Protein AF-A0AAP2CQJ1-F1 (afdb_monomer_lite)

pLDDT: mean 77.4, std 14.41, range [43.38, 95.25]

Foldseek 3Di:
DVVLVVLLVVCVVPPLPPVVVNVVSLVVLVVVVVVLVVVLVPDDDVSVVSVVVSCVVCVVVVVVSVVVVVVNVVSVVVVVVVVVVVPPDDDDDDDDDDDDDDDDDDDDPPPPPPPPPPDDDDPDDDPVPDDVVVCVVVQDPVNVVVVVVVCCVVPNPPPDPPDDDDDPPPPDDPPPPPPDD

Radius of gyration: 31.2 Å; chains: 1; bounding box: 56×80×82 Å

Secondary structure (DSSP, 8-state):
-HHHHHHHHHHHHH-TT-HHHHHHHHHHHHHHHHHHHHHTTS--SSHHHHHHHHHHHHHHHHHHHHHHHHHHHHHHHHHHHHHHHHT-------PPP-----------------------------TTTS-HHHHGGG--HHHHHHHHHHHHHHH-TT-STT--------PPPPTT-----

Organism: NCBI:txid2841044

Sequence (181 aa):
MHRVLDRARAIVRQDNRNIPALRRCAADLAVLRKELQQARLGEGATFAEATQRIKAWFGPYEARVQSAQEYLAGMLANLEMEQTSDTKEMPRQPALPALTESGRDPSSADNTTSDQHSQAEITAVDRDTVDLEALRPYLTDYSLLIAAKRHLAEKGPGTLKGAEYGLKVLQEPPADQKVLR

Structure (mmCIF, N/CA/C/O backbone):
data_AF-A0AAP2CQJ1-F1
#
_entry.id   AF-A0AAP2CQJ1-F1
#
loop_
_atom_site.group_PDB
_atom_site.id
_atom_site.type_symbol
_atom_site.label_atom_id
_atom_site.label_alt_id
_atom_site.label_comp_id
_atom_site.label_asym_id
_atom_site.label_entity_id
_atom_site.label_seq_id
_atom_site.pdbx_PDB_ins_code
_atom_site.Cartn_x
_atom_site.Cartn_y
_atom_site.Cartn_z
_atom_site.occupancy
_atom_site.B_iso_or_equiv
_atom_site.auth_seq_id
_atom_site.auth_comp_id
_atom_site.auth_asym_id
_atom_site.auth_atom_id
_atom_site.pdbx_PDB_model_num
ATOM 1 N N . MET A 1 1 ? 18.990 12.499 2.910 1.00 61.22 1 MET A N 1
ATOM 2 C CA . MET A 1 1 ? 18.017 12.567 1.797 1.00 61.22 1 MET A CA 1
ATOM 3 C C . MET A 1 1 ? 18.581 13.232 0.533 1.00 61.22 1 MET A C 1
ATOM 5 O O . MET A 1 1 ? 18.742 12.534 -0.459 1.00 61.22 1 MET A O 1
ATOM 9 N N . HIS A 1 2 ? 18.966 14.519 0.557 1.00 73.38 2 HIS A N 1
ATOM 10 C CA . HIS A 1 2 ? 19.472 15.244 -0.631 1.00 73.38 2 HIS A CA 1
ATOM 11 C C . HIS A 1 2 ? 20.639 14.553 -1.362 1.00 73.38 2 HIS A C 1
ATOM 13 O O . HIS A 1 2 ? 20.593 14.399 -2.576 1.00 73.38 2 HIS A O 1
ATOM 19 N N . ARG A 1 3 ? 21.610 14.0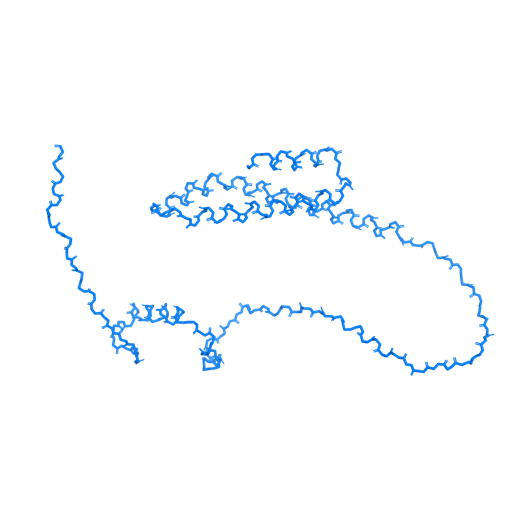01 -0.619 1.00 79.56 3 ARG A N 1
ATOM 20 C CA . ARG A 1 3 ? 22.781 13.312 -1.196 1.00 79.56 3 ARG A CA 1
ATOM 21 C C . ARG A 1 3 ? 22.435 12.133 -2.117 1.00 79.56 3 ARG A C 1
ATOM 23 O O . ARG A 1 3 ? 23.152 11.905 -3.082 1.00 79.56 3 ARG A O 1
ATOM 30 N N . VAL A 1 4 ? 21.355 11.394 -1.842 1.00 77.12 4 VAL A N 1
ATOM 31 C CA . VAL A 1 4 ? 20.944 10.238 -2.664 1.00 77.12 4 VAL A CA 1
ATOM 32 C C . VAL A 1 4 ? 20.334 10.712 -3.983 1.00 77.12 4 VAL A C 1
ATOM 34 O O . VAL A 1 4 ? 20.681 10.198 -5.042 1.00 77.12 4 VAL A O 1
ATOM 37 N N . LEU A 1 5 ? 19.495 11.752 -3.936 1.00 79.38 5 LEU A N 1
ATOM 38 C CA . LEU A 1 5 ? 18.889 12.353 -5.127 1.00 79.38 5 LEU A CA 1
ATOM 39 C C . LEU A 1 5 ? 19.927 13.054 -6.014 1.00 79.38 5 LEU A C 1
ATOM 41 O O . LEU A 1 5 ? 19.864 12.945 -7.237 1.00 79.38 5 LEU A O 1
ATOM 45 N N . ASP A 1 6 ? 20.895 13.743 -5.413 1.00 83.75 6 ASP A N 1
ATOM 46 C CA . ASP A 1 6 ? 21.966 14.413 -6.155 1.00 83.75 6 ASP A CA 1
ATOM 47 C C . ASP A 1 6 ? 22.914 13.399 -6.804 1.00 83.75 6 ASP A C 1
ATOM 49 O O . ASP A 1 6 ? 23.303 13.569 -7.961 1.00 83.75 6 ASP A O 1
ATOM 53 N N . ARG A 1 7 ? 23.199 12.285 -6.116 1.00 79.94 7 ARG A N 1
ATOM 54 C CA . ARG A 1 7 ? 23.952 11.159 -6.682 1.00 79.94 7 ARG A CA 1
ATOM 55 C C . ARG A 1 7 ? 23.207 10.500 -7.843 1.00 79.94 7 ARG A C 1
ATOM 57 O O . ARG A 1 7 ? 23.819 10.257 -8.878 1.00 79.94 7 ARG A O 1
ATOM 64 N N . ALA A 1 8 ? 21.901 10.265 -7.707 1.00 76.81 8 ALA A N 1
ATOM 65 C CA . ALA A 1 8 ? 21.072 9.724 -8.785 1.00 76.81 8 ALA A CA 1
ATOM 66 C C . ALA A 1 8 ? 21.113 10.622 -10.030 1.00 76.81 8 ALA A C 1
ATOM 68 O O . ALA A 1 8 ? 21.353 10.150 -11.140 1.00 76.81 8 ALA A O 1
ATOM 69 N N . ARG A 1 9 ? 20.970 11.940 -9.840 1.00 83.50 9 ARG A N 1
ATOM 70 C CA . ARG A 1 9 ? 21.067 12.926 -10.927 1.00 83.50 9 ARG A CA 1
ATOM 71 C C . ARG A 1 9 ? 22.447 12.970 -11.571 1.00 83.50 9 ARG A C 1
ATOM 73 O O . ARG A 1 9 ? 22.528 13.152 -12.781 1.00 83.50 9 ARG A O 1
ATOM 80 N N . ALA A 1 10 ? 23.512 12.837 -10.785 1.00 84.06 10 ALA A N 1
ATOM 81 C CA . ALA A 1 10 ? 24.874 12.813 -11.306 1.00 84.06 10 ALA A CA 1
ATOM 82 C C . ALA A 1 10 ? 25.119 11.576 -12.184 1.00 84.06 10 ALA A C 1
ATOM 84 O O . ALA A 1 10 ? 25.626 11.721 -13.292 1.00 84.06 10 ALA A O 1
ATOM 85 N N . ILE A 1 11 ? 24.674 10.393 -11.742 1.00 79.88 11 ILE A N 1
ATOM 86 C CA . ILE A 1 11 ? 24.806 9.135 -12.499 1.00 79.88 11 ILE A CA 1
ATOM 87 C C . ILE A 1 11 ? 24.057 9.220 -13.837 1.00 79.88 11 ILE A C 1
ATOM 89 O O . ILE A 1 11 ? 24.632 8.916 -14.877 1.00 79.88 11 ILE A O 1
ATOM 93 N N . VAL A 1 12 ? 22.817 9.725 -13.826 1.00 81.38 12 VAL A N 1
ATOM 94 C CA . VAL A 1 12 ? 22.009 9.921 -15.048 1.00 81.38 12 VAL A CA 1
ATOM 95 C C . VAL A 1 12 ? 22.615 10.970 -15.995 1.00 81.38 12 VAL A C 1
ATOM 97 O O . VAL A 1 12 ? 22.383 10.943 -17.198 1.00 81.38 12 VAL A O 1
ATOM 100 N N . ARG A 1 13 ? 23.403 11.924 -15.486 1.00 84.38 13 ARG A N 1
ATOM 101 C CA . ARG A 1 13 ? 24.058 12.936 -16.333 1.00 84.38 13 ARG A CA 1
ATOM 102 C C . ARG A 1 13 ? 25.379 12.470 -16.927 1.00 84.38 13 ARG A C 1
ATOM 104 O O . ARG A 1 13 ? 25.705 12.899 -18.027 1.00 84.38 13 ARG A O 1
ATOM 111 N N . GLN A 1 14 ? 26.154 11.678 -16.192 1.00 80.06 14 GLN A N 1
ATOM 112 C CA . GLN A 1 14 ? 27.505 11.307 -16.608 1.00 80.06 14 GLN A CA 1
ATOM 113 C C . GLN A 1 14 ? 27.550 10.053 -17.474 1.00 80.06 14 GLN A C 1
ATOM 115 O O . GLN A 1 14 ? 28.414 9.998 -18.343 1.00 80.06 14 GLN A O 1
ATOM 120 N N . ASP A 1 15 ? 26.672 9.063 -17.261 1.00 69.56 15 ASP A N 1
ATOM 121 C CA . ASP A 1 15 ? 26.862 7.771 -17.928 1.00 69.56 15 ASP A CA 1
ATOM 122 C C . ASP A 1 15 ? 25.578 6.921 -18.033 1.00 69.56 15 ASP A C 1
ATOM 124 O O . ASP A 1 15 ? 25.360 5.957 -17.295 1.00 69.56 15 ASP A O 1
ATOM 128 N N . ASN A 1 16 ? 24.709 7.258 -18.994 1.00 69.81 16 ASN A N 1
ATOM 129 C CA . ASN A 1 16 ? 23.437 6.550 -19.230 1.00 69.81 16 ASN A CA 1
ATOM 130 C C . ASN A 1 16 ? 23.594 5.094 -19.707 1.00 69.81 16 ASN A C 1
ATOM 132 O O . ASN A 1 16 ? 22.603 4.379 -19.819 1.00 69.81 16 ASN A O 1
ATOM 136 N N . ARG A 1 17 ? 24.821 4.633 -19.978 1.00 79.38 17 ARG A N 1
ATOM 137 C CA . ARG A 1 17 ? 25.098 3.263 -20.440 1.00 79.38 17 ARG A CA 1
ATOM 138 C C . ARG A 1 17 ? 25.504 2.308 -19.313 1.00 79.38 17 ARG A C 1
ATOM 140 O O . ARG A 1 17 ? 25.596 1.102 -19.535 1.00 79.38 17 ARG A O 1
ATOM 147 N N . ASN A 1 18 ? 25.719 2.801 -18.092 1.00 84.75 18 ASN A N 1
ATOM 148 C CA . ASN A 1 18 ? 26.152 1.972 -16.967 1.00 84.75 18 ASN A CA 1
ATOM 149 C C . ASN A 1 18 ? 24.958 1.313 -16.242 1.00 84.75 18 ASN A C 1
ATOM 151 O O . ASN A 1 18 ? 24.516 1.754 -15.176 1.00 84.75 18 ASN A O 1
ATOM 155 N N . ILE A 1 19 ? 24.435 0.230 -16.829 1.00 81.44 19 ILE A N 1
ATOM 156 C CA . ILE A 1 19 ? 23.259 -0.518 -16.337 1.00 81.44 19 ILE A CA 1
ATOM 157 C C . ILE A 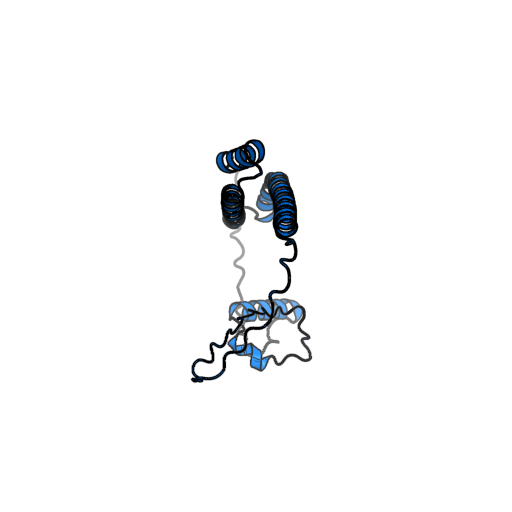1 19 ? 23.387 -0.945 -14.853 1.00 81.44 19 ILE A C 1
ATOM 159 O O . ILE A 1 19 ? 22.432 -0.743 -14.093 1.00 81.44 19 ILE A O 1
ATOM 163 N N . PRO A 1 20 ? 24.531 -1.477 -14.366 1.00 87.69 20 PRO A N 1
ATOM 164 C CA . PRO A 1 20 ? 24.683 -1.840 -12.954 1.00 87.69 20 PRO A CA 1
ATOM 165 C C . PRO A 1 20 ? 24.551 -0.656 -11.987 1.00 87.69 20 PRO A C 1
ATOM 167 O O . PRO A 1 20 ? 23.973 -0.803 -10.905 1.00 87.69 20 PRO A O 1
ATOM 170 N N . ALA A 1 21 ? 25.065 0.521 -12.359 1.00 80.62 21 ALA A N 1
ATOM 171 C CA . ALA A 1 21 ? 24.962 1.725 -11.537 1.00 80.62 21 ALA A CA 1
ATOM 172 C C . ALA A 1 21 ? 23.510 2.222 -11.440 1.00 80.62 21 ALA A C 1
ATOM 174 O O . ALA A 1 21 ? 23.056 2.580 -10.349 1.00 80.62 21 ALA A O 1
ATOM 175 N N . LEU A 1 22 ? 22.765 2.169 -12.549 1.00 79.50 22 LEU A N 1
ATOM 176 C CA . LEU A 1 22 ? 21.343 2.522 -12.587 1.00 79.50 22 LEU A CA 1
ATOM 177 C C . LEU A 1 22 ? 20.494 1.582 -11.718 1.00 79.50 22 LEU A C 1
ATOM 179 O O . LEU A 1 22 ? 19.670 2.060 -10.937 1.00 79.50 22 LEU A O 1
ATOM 183 N N . ARG A 1 23 ? 20.742 0.264 -11.766 1.00 84.25 23 ARG A N 1
ATOM 184 C CA . ARG A 1 23 ? 20.030 -0.721 -10.924 1.00 84.25 23 ARG A CA 1
ATOM 185 C C . ARG A 1 23 ? 20.253 -0.490 -9.428 1.00 84.25 23 ARG A C 1
ATOM 187 O O . ARG A 1 23 ? 19.296 -0.519 -8.658 1.00 84.25 23 ARG A O 1
ATOM 194 N N . ARG A 1 24 ? 21.494 -0.210 -9.011 1.00 84.88 24 ARG A N 1
ATOM 195 C CA . ARG A 1 24 ? 21.803 0.127 -7.606 1.00 84.88 24 ARG A CA 1
ATOM 196 C C . ARG A 1 24 ? 21.088 1.402 -7.167 1.00 84.88 24 ARG A C 1
ATOM 198 O O . ARG A 1 24 ? 20.495 1.437 -6.098 1.00 84.88 24 ARG A O 1
ATOM 205 N N . CYS A 1 25 ? 21.080 2.420 -8.023 1.00 84.81 25 CYS A N 1
ATOM 206 C CA . CYS A 1 25 ? 20.416 3.680 -7.718 1.00 84.81 25 CYS A CA 1
ATOM 207 C C . CYS A 1 25 ? 18.888 3.528 -7.596 1.00 84.81 25 CYS A C 1
ATOM 209 O O . CYS A 1 25 ? 18.282 4.106 -6.694 1.00 84.81 25 CYS A O 1
ATOM 211 N N . ALA A 1 26 ? 18.269 2.704 -8.446 1.00 84.44 26 ALA A N 1
ATOM 212 C CA . ALA A 1 26 ? 16.849 2.374 -8.344 1.00 84.44 26 ALA A CA 1
ATOM 213 C C . ALA A 1 26 ? 16.512 1.650 -7.026 1.00 84.44 26 ALA A C 1
ATOM 215 O O . ALA A 1 26 ? 15.513 1.978 -6.383 1.00 84.44 26 ALA A O 1
ATOM 216 N N . ALA A 1 27 ? 17.363 0.716 -6.588 1.00 86.88 27 ALA A N 1
ATOM 217 C CA . ALA A 1 27 ? 17.201 0.034 -5.305 1.00 86.88 27 ALA A CA 1
ATOM 218 C C . ALA A 1 27 ? 17.309 1.008 -4.115 1.00 86.88 27 ALA A C 1
ATOM 220 O O . ALA A 1 27 ? 16.449 0.991 -3.232 1.00 86.88 27 ALA A O 1
ATOM 221 N N . ASP A 1 28 ? 18.298 1.908 -4.129 1.00 85.75 28 ASP A N 1
ATOM 222 C CA . ASP A 1 28 ? 18.479 2.930 -3.087 1.00 85.75 28 ASP A CA 1
ATOM 223 C C . ASP A 1 28 ? 17.247 3.851 -2.969 1.00 85.75 28 ASP A C 1
ATOM 225 O O . ASP A 1 28 ? 16.798 4.172 -1.865 1.00 85.75 28 ASP A O 1
ATOM 229 N N . LEU A 1 29 ? 16.651 4.250 -4.100 1.00 84.88 29 LEU A N 1
ATOM 230 C CA . LEU A 1 29 ? 15.425 5.059 -4.118 1.00 84.88 29 LEU A CA 1
ATOM 231 C C . LEU A 1 29 ? 14.213 4.303 -3.555 1.00 84.88 29 LEU A C 1
ATOM 233 O O . LEU A 1 29 ? 13.385 4.902 -2.862 1.00 84.88 29 LEU A O 1
ATOM 237 N N . ALA A 1 30 ? 14.110 2.997 -3.813 1.00 82.94 30 ALA A N 1
ATOM 238 C CA . ALA A 1 30 ? 13.028 2.167 -3.288 1.00 82.94 30 ALA A CA 1
ATOM 239 C C . ALA A 1 30 ? 13.092 2.024 -1.757 1.00 82.94 30 ALA A C 1
ATOM 241 O O . ALA A 1 30 ? 12.054 2.082 -1.092 1.00 82.94 30 ALA A O 1
ATOM 242 N N . VAL A 1 31 ? 14.296 1.887 -1.188 1.00 87.75 31 VAL A N 1
ATOM 243 C CA . VAL A 1 31 ? 14.504 1.865 0.272 1.00 87.75 31 VAL A CA 1
ATOM 244 C C . VAL A 1 31 ? 14.101 3.203 0.887 1.00 87.75 31 VAL A C 1
ATOM 246 O O . VAL A 1 31 ? 13.277 3.236 1.801 1.00 87.75 31 VAL A O 1
ATOM 249 N N . LEU A 1 32 ? 14.586 4.310 0.319 1.00 85.25 32 LEU A N 1
ATOM 250 C CA . LEU A 1 32 ? 14.279 5.657 0.800 1.00 85.25 32 LEU A CA 1
ATOM 251 C C . LEU A 1 32 ? 12.764 5.936 0.795 1.00 85.25 32 LEU A C 1
ATOM 253 O O . LEU A 1 32 ? 12.236 6.550 1.718 1.00 85.25 32 LEU A O 1
ATOM 257 N N . ARG A 1 33 ? 12.035 5.442 -0.216 1.00 85.00 33 ARG A N 1
ATOM 258 C CA . ARG A 1 33 ? 10.568 5.542 -0.281 1.00 85.00 33 ARG A CA 1
ATOM 259 C C . ARG A 1 33 ? 9.884 4.837 0.895 1.00 85.00 33 ARG A C 1
ATOM 261 O O . ARG A 1 33 ? 8.944 5.393 1.461 1.00 85.00 33 ARG A O 1
ATOM 268 N N . LYS A 1 34 ? 10.343 3.638 1.271 1.00 83.00 34 LYS A N 1
ATOM 269 C CA . LYS A 1 34 ? 9.789 2.888 2.412 1.00 83.00 34 LYS A CA 1
ATOM 270 C C . LYS A 1 34 ? 10.038 3.608 3.736 1.00 83.00 34 LYS A C 1
ATOM 272 O O . LYS A 1 34 ? 9.120 3.707 4.545 1.00 83.00 34 LYS A O 1
ATOM 277 N N . GLU A 1 35 ? 11.232 4.165 3.929 1.00 81.56 35 GLU A N 1
ATOM 278 C CA . GLU A 1 35 ? 11.567 4.938 5.134 1.00 81.56 35 GLU A CA 1
ATOM 279 C C . GLU A 1 35 ? 10.653 6.163 5.299 1.00 81.56 35 GLU A C 1
ATOM 281 O O . GLU A 1 35 ? 10.136 6.414 6.387 1.00 81.56 35 GLU A O 1
ATOM 286 N N . LEU A 1 36 ? 10.365 6.885 4.210 1.00 77.62 36 LEU A N 1
ATOM 287 C CA . LEU A 1 36 ? 9.424 8.013 4.234 1.00 77.62 36 LEU A CA 1
ATOM 288 C C . LEU A 1 36 ? 7.995 7.592 4.591 1.00 77.62 36 LEU A C 1
ATOM 290 O O . LEU A 1 36 ? 7.295 8.307 5.309 1.00 77.62 36 LEU A O 1
ATOM 294 N N . GLN A 1 37 ? 7.551 6.438 4.090 1.00 75.06 37 GLN A N 1
ATOM 295 C CA . GLN A 1 37 ? 6.230 5.896 4.410 1.00 75.06 37 GLN A CA 1
ATOM 296 C C . GLN A 1 37 ? 6.127 5.485 5.882 1.00 75.06 37 GLN A C 1
ATOM 298 O O . GLN A 1 37 ? 5.092 5.715 6.503 1.00 75.06 37 GLN A O 1
ATOM 303 N N . GLN A 1 38 ? 7.195 4.925 6.452 1.00 72.56 38 GLN A N 1
ATOM 304 C CA . GLN A 1 38 ? 7.244 4.549 7.866 1.00 72.56 38 GLN A CA 1
ATOM 305 C C . GLN A 1 38 ? 7.291 5.772 8.788 1.00 72.56 38 GLN A C 1
ATOM 307 O O . GLN A 1 38 ? 6.535 5.825 9.757 1.00 72.56 38 GLN A O 1
ATOM 312 N N . ALA A 1 39 ? 8.090 6.791 8.453 1.00 70.06 39 ALA A N 1
ATOM 313 C CA . ALA A 1 39 ? 8.143 8.047 9.208 1.00 70.06 39 ALA A CA 1
ATOM 314 C C . ALA A 1 39 ? 6.764 8.732 9.301 1.00 70.06 39 ALA A C 1
ATOM 316 O O . ALA A 1 39 ? 6.437 9.359 10.305 1.00 70.06 39 ALA A O 1
ATOM 317 N N . ARG A 1 40 ? 5.913 8.553 8.283 1.00 62.50 40 ARG A N 1
ATOM 318 C CA . ARG A 1 40 ? 4.545 9.089 8.234 1.00 62.50 40 ARG A CA 1
ATOM 319 C C . ARG A 1 40 ? 3.567 8.422 9.217 1.00 62.50 40 ARG A C 1
ATOM 321 O O . ARG A 1 40 ? 2.532 9.014 9.509 1.00 62.50 40 ARG A O 1
ATOM 328 N N . LEU A 1 41 ? 3.857 7.216 9.708 1.00 62.75 41 LEU A N 1
ATOM 329 C CA . LEU A 1 41 ? 2.969 6.465 10.609 1.00 62.75 41 LEU A CA 1
ATOM 330 C C . LEU A 1 41 ? 3.252 6.711 12.106 1.00 62.75 41 LEU A C 1
ATOM 332 O O . LEU A 1 41 ? 2.444 6.300 12.934 1.00 62.75 41 LEU A O 1
ATOM 336 N N . GLY A 1 42 ? 4.368 7.362 12.460 1.00 57.72 42 GLY A N 1
ATOM 337 C CA . GLY A 1 42 ? 4.867 7.428 13.842 1.00 57.72 42 GLY A CA 1
ATOM 338 C C . GLY A 1 42 ? 4.367 8.578 14.734 1.00 57.72 42 GLY A C 1
ATOM 339 O O . GLY A 1 42 ? 4.402 8.425 15.951 1.00 57.72 42 GLY A O 1
ATOM 340 N N . GLU A 1 43 ? 3.898 9.714 14.199 1.00 53.16 43 GLU A N 1
ATOM 341 C CA . GLU A 1 43 ? 3.610 10.915 15.015 1.00 53.16 43 GLU A CA 1
ATOM 342 C C . GLU A 1 43 ? 2.108 11.242 15.121 1.00 53.16 43 GLU A C 1
ATOM 344 O O . GLU A 1 43 ? 1.436 11.569 14.143 1.00 53.16 43 GLU A O 1
ATOM 349 N N . GLY A 1 44 ? 1.574 11.149 16.344 1.00 57.72 44 GLY A N 1
ATOM 350 C CA . GLY A 1 44 ? 0.150 11.258 16.680 1.00 57.72 44 GLY A CA 1
ATOM 351 C C . GLY A 1 44 ? -0.303 12.612 17.241 1.00 57.72 44 GLY A C 1
ATOM 352 O O . GLY A 1 44 ? -0.920 12.643 18.302 1.00 57.72 44 GLY A O 1
ATOM 353 N N . ALA A 1 45 ? -0.069 13.721 16.538 1.00 55.06 45 ALA A N 1
ATOM 354 C CA . ALA A 1 45 ? -0.874 14.941 16.706 1.00 55.06 45 ALA A CA 1
ATOM 355 C C . ALA A 1 45 ? -1.867 15.023 15.540 1.00 55.06 45 ALA A C 1
ATOM 357 O O . ALA A 1 45 ? -1.437 14.819 14.406 1.00 55.06 45 ALA A O 1
ATOM 358 N N . THR A 1 46 ? -3.168 15.220 15.838 1.00 63.78 46 THR A N 1
ATOM 359 C CA . THR A 1 46 ? -4.326 15.211 14.905 1.00 63.78 46 THR A CA 1
ATOM 360 C C . THR A 1 46 ? -3.964 14.617 13.545 1.00 63.78 46 THR A C 1
ATOM 362 O O . THR A 1 46 ? -3.807 15.342 12.572 1.00 63.78 46 THR A O 1
ATOM 365 N N . PHE A 1 47 ? -3.752 13.292 13.502 1.00 61.34 47 PHE A N 1
ATOM 366 C CA . PHE A 1 47 ? -3.103 12.549 12.407 1.00 61.34 47 PHE A CA 1
ATOM 367 C C . PHE A 1 47 ? -3.456 13.056 11.001 1.00 61.34 47 PHE A C 1
ATOM 369 O O . PHE A 1 47 ? -2.595 13.108 10.130 1.00 61.34 47 PHE A O 1
ATOM 376 N N . ALA A 1 48 ? -4.704 13.482 10.793 1.00 68.81 48 ALA A N 1
ATOM 377 C CA . ALA A 1 48 ? -5.191 14.124 9.580 1.00 68.81 48 ALA A CA 1
ATOM 378 C C . ALA A 1 48 ? -4.457 15.428 9.185 1.00 68.81 48 ALA A C 1
ATOM 380 O O . ALA A 1 48 ? -4.023 15.545 8.045 1.00 68.81 48 ALA A O 1
ATOM 381 N N . GLU A 1 49 ? -4.277 16.400 10.083 1.00 70.19 49 GLU A N 1
ATOM 382 C CA . GLU A 1 49 ? -3.630 17.687 9.771 1.00 70.19 49 GLU A CA 1
ATOM 383 C C . GLU A 1 49 ? -2.125 17.524 9.547 1.00 70.19 49 GLU A C 1
ATOM 385 O O . GLU A 1 49 ? -1.559 18.088 8.602 1.00 70.19 49 GLU A O 1
ATOM 390 N N . ALA A 1 50 ? -1.482 16.692 10.371 1.00 69.31 50 ALA A N 1
ATOM 391 C CA . ALA A 1 50 ? -0.084 16.326 10.192 1.00 69.31 50 ALA A CA 1
ATOM 392 C C . ALA A 1 50 ? 0.116 15.577 8.863 1.00 69.31 50 ALA A C 1
ATOM 394 O O . ALA A 1 50 ? 0.975 15.965 8.070 1.00 69.31 50 ALA A O 1
ATOM 395 N N . THR A 1 51 ? -0.724 14.583 8.537 1.00 71.00 51 THR A N 1
ATOM 396 C CA . THR A 1 51 ? -0.645 13.902 7.232 1.00 71.00 51 THR A CA 1
ATOM 397 C C . THR A 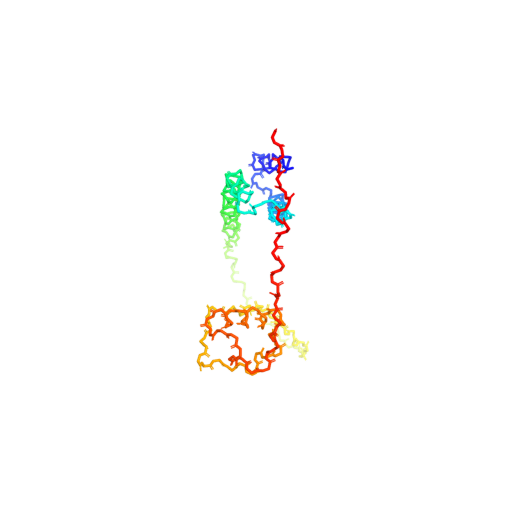1 51 ? -0.968 14.820 6.064 1.00 71.00 51 THR A C 1
ATOM 399 O O . THR A 1 51 ? -0.385 14.626 5.001 1.00 71.00 51 THR A O 1
ATOM 402 N N . GLN A 1 52 ? -1.830 15.826 6.220 1.00 80.44 52 GLN A N 1
ATOM 403 C CA . GLN A 1 52 ? -2.133 16.775 5.150 1.00 80.44 52 GLN A CA 1
ATOM 404 C C . GLN A 1 52 ? -0.948 17.712 4.877 1.00 80.44 52 GLN A C 1
ATOM 406 O O . GLN A 1 52 ? -0.582 17.898 3.714 1.00 80.44 52 GLN A O 1
ATOM 411 N N . ARG A 1 53 ? -0.278 18.219 5.922 1.00 75.00 53 ARG A N 1
ATOM 412 C CA . ARG A 1 53 ? 0.963 19.007 5.784 1.00 75.00 53 ARG A CA 1
ATOM 413 C C . ARG A 1 53 ? 2.119 18.174 5.231 1.00 75.00 53 ARG A C 1
ATOM 415 O O . ARG A 1 53 ? 2.795 18.618 4.306 1.00 75.00 53 ARG A O 1
ATOM 422 N N . ILE A 1 54 ? 2.303 16.952 5.733 1.00 78.62 54 ILE A N 1
ATOM 423 C CA . ILE A 1 54 ? 3.310 16.004 5.235 1.00 78.62 54 ILE A CA 1
ATOM 424 C C . ILE A 1 54 ? 3.021 15.670 3.768 1.00 78.62 54 ILE A C 1
ATOM 426 O O . ILE A 1 54 ? 3.909 15.782 2.934 1.00 78.62 54 ILE A O 1
ATOM 430 N N . LYS A 1 55 ? 1.780 15.340 3.403 1.00 85.06 55 LYS A N 1
ATOM 431 C CA . LYS A 1 55 ? 1.404 15.039 2.014 1.00 85.06 55 LYS A CA 1
ATOM 432 C C . LYS A 1 55 ? 1.617 16.239 1.089 1.00 85.06 55 LYS A C 1
ATOM 434 O O . LYS A 1 55 ? 2.116 16.049 -0.015 1.00 85.06 55 LYS A O 1
ATOM 439 N N . ALA A 1 56 ? 1.286 17.453 1.529 1.00 87.25 56 ALA A N 1
ATOM 440 C CA . ALA A 1 56 ? 1.539 18.669 0.757 1.00 87.25 56 ALA A CA 1
ATOM 441 C C . ALA A 1 56 ? 3.041 18.912 0.541 1.00 87.25 56 ALA A C 1
ATOM 443 O O . ALA A 1 56 ? 3.452 19.296 -0.552 1.00 87.25 56 ALA A O 1
ATOM 444 N N . TRP A 1 57 ? 3.865 18.639 1.555 1.00 88.75 57 TRP A N 1
ATOM 445 C CA . TRP A 1 57 ? 5.315 18.788 1.459 1.00 88.75 57 TRP A CA 1
ATOM 446 C C . TRP A 1 57 ? 5.966 17.689 0.606 1.00 88.75 57 TRP A C 1
ATOM 448 O O . TRP A 1 57 ? 6.802 17.992 -0.240 1.00 88.75 57 TRP A O 1
ATOM 458 N N . PHE A 1 58 ? 5.567 16.425 0.785 1.00 84.81 58 PHE A N 1
ATOM 459 C CA . PHE A 1 58 ? 6.153 15.260 0.112 1.00 84.81 58 PHE A CA 1
ATOM 460 C C . PHE A 1 58 ? 5.613 15.008 -1.295 1.00 84.81 58 PHE A C 1
ATOM 462 O O . PHE A 1 58 ? 6.345 14.461 -2.116 1.00 84.81 58 PHE A O 1
ATOM 469 N N . GLY A 1 59 ? 4.376 15.407 -1.597 1.00 90.50 59 GLY A N 1
ATOM 470 C CA . GLY A 1 59 ? 3.722 15.137 -2.881 1.00 90.50 59 GLY A CA 1
ATOM 471 C C . GLY A 1 59 ? 4.568 15.523 -4.103 1.00 90.50 59 GLY A C 1
ATOM 472 O O . GLY A 1 59 ? 4.771 14.680 -4.977 1.00 90.50 59 GLY A O 1
ATOM 473 N N . PRO A 1 60 ? 5.152 16.737 -4.155 1.00 91.25 60 PRO A N 1
ATOM 474 C CA . PRO A 1 60 ? 6.044 17.123 -5.247 1.00 91.25 60 PRO A CA 1
ATOM 475 C C . PRO A 1 60 ? 7.297 16.244 -5.354 1.00 91.25 60 PRO A C 1
ATOM 477 O O . PRO A 1 60 ? 7.779 15.991 -6.455 1.00 91.25 60 PRO A O 1
ATOM 480 N N . TYR A 1 61 ? 7.848 15.773 -4.233 1.00 86.88 61 TYR A N 1
ATOM 481 C CA . TYR A 1 61 ? 9.022 14.899 -4.242 1.00 86.88 61 TYR A CA 1
ATOM 482 C C . TYR A 1 61 ? 8.669 13.488 -4.704 1.00 86.88 61 TYR A C 1
ATOM 484 O O . TYR A 1 61 ? 9.401 12.926 -5.514 1.00 86.88 61 TYR A O 1
ATOM 492 N N . GLU A 1 62 ? 7.546 12.940 -4.237 1.00 86.50 62 GLU A N 1
ATOM 493 C CA . GLU A 1 62 ? 7.061 11.620 -4.642 1.00 86.50 62 GLU A CA 1
ATOM 494 C C . GLU A 1 62 ? 6.763 11.588 -6.145 1.00 86.50 62 GLU A C 1
ATOM 496 O O . GLU A 1 62 ? 7.264 10.706 -6.840 1.00 86.50 62 GLU A O 1
ATOM 501 N N . ALA A 1 63 ? 6.089 12.618 -6.669 1.00 89.62 63 ALA A N 1
ATOM 502 C CA . ALA A 1 63 ? 5.855 12.767 -8.104 1.00 89.62 63 ALA A CA 1
ATOM 503 C C . ALA A 1 63 ? 7.170 12.821 -8.901 1.00 89.62 63 ALA A C 1
ATOM 505 O O . ALA A 1 63 ? 7.320 12.130 -9.903 1.00 89.62 63 ALA A O 1
ATOM 506 N N . ARG A 1 64 ? 8.169 13.585 -8.435 1.00 90.56 64 ARG A N 1
ATOM 507 C CA . ARG A 1 64 ? 9.480 13.663 -9.108 1.00 90.56 64 ARG A CA 1
ATOM 508 C C . ARG A 1 64 ? 10.232 12.336 -9.094 1.00 90.56 64 ARG A C 1
ATOM 510 O O . ARG A 1 64 ? 10.899 12.022 -10.076 1.00 90.56 64 ARG A O 1
ATOM 517 N N . VAL A 1 65 ? 10.162 11.587 -7.994 1.00 86.50 65 VAL A N 1
ATOM 518 C CA . VAL A 1 65 ? 10.782 10.257 -7.894 1.00 86.50 65 VAL A CA 1
ATOM 519 C C . VAL A 1 65 ? 10.071 9.275 -8.818 1.00 86.50 65 VAL A C 1
ATOM 521 O O . VAL A 1 65 ? 10.745 8.546 -9.538 1.00 86.50 65 VAL A O 1
ATOM 524 N N . GLN A 1 66 ? 8.738 9.300 -8.857 1.00 89.00 66 GLN A N 1
ATOM 525 C CA . GLN A 1 66 ? 7.950 8.453 -9.746 1.00 89.00 66 GLN A CA 1
ATOM 526 C C . GLN A 1 66 ? 8.252 8.741 -11.222 1.00 89.00 66 GLN A C 1
ATOM 528 O O . GLN A 1 66 ? 8.596 7.820 -11.956 1.00 89.00 66 GLN A O 1
ATOM 533 N N . SER A 1 67 ? 8.237 10.008 -11.646 1.00 91.38 67 SER A N 1
ATOM 534 C CA . SER A 1 67 ? 8.593 10.366 -13.025 1.00 91.38 67 SER A CA 1
ATOM 535 C C . SER A 1 67 ? 10.033 9.974 -13.374 1.00 91.38 67 SER A C 1
ATOM 537 O O . SER A 1 67 ? 10.301 9.539 -14.490 1.00 91.38 67 SER A O 1
ATOM 539 N N . ALA A 1 68 ? 10.974 10.092 -12.428 1.00 87.19 68 ALA A N 1
ATOM 540 C CA . ALA A 1 68 ? 12.345 9.628 -12.637 1.00 87.19 68 ALA A CA 1
ATOM 541 C C . ALA A 1 68 ? 12.419 8.098 -12.775 1.00 87.19 68 ALA A C 1
ATOM 543 O O . ALA A 1 68 ? 13.179 7.596 -13.600 1.00 87.19 68 ALA A O 1
ATOM 544 N N . GLN A 1 69 ? 11.624 7.359 -12.000 1.00 87.69 69 GLN A N 1
ATOM 545 C CA . GLN A 1 69 ? 11.546 5.903 -12.076 1.00 87.69 69 GLN A CA 1
ATOM 546 C C . GLN A 1 69 ? 10.968 5.438 -13.419 1.00 87.69 69 GLN A C 1
ATOM 548 O O . GLN A 1 69 ? 11.555 4.566 -14.053 1.00 87.69 69 GLN A O 1
ATOM 553 N N . GLU A 1 70 ? 9.864 6.034 -13.871 1.00 91.38 70 GLU A N 1
ATOM 554 C CA . GLU A 1 70 ? 9.237 5.736 -15.168 1.00 91.38 70 GLU A CA 1
ATOM 555 C C . GLU A 1 70 ? 10.190 6.044 -16.332 1.00 91.38 70 GLU A C 1
ATOM 557 O O . GLU A 1 70 ? 10.354 5.229 -17.239 1.00 91.38 70 GLU A O 1
ATOM 562 N N . TYR A 1 71 ? 10.897 7.176 -16.261 1.00 91.94 71 TYR A N 1
ATOM 563 C CA . TYR A 1 71 ? 11.912 7.545 -17.246 1.00 91.94 71 TYR A CA 1
ATOM 564 C C . TYR A 1 71 ? 13.062 6.525 -17.316 1.00 91.94 71 TYR A C 1
ATOM 566 O O . TYR A 1 71 ? 13.442 6.086 -18.402 1.00 91.94 71 TYR A O 1
ATOM 574 N N . LEU A 1 72 ? 13.605 6.114 -16.164 1.00 88.50 72 LEU A N 1
ATOM 575 C CA . LEU A 1 72 ? 14.670 5.107 -16.106 1.00 88.50 72 LEU A CA 1
ATOM 576 C C . LEU A 1 72 ? 14.197 3.736 -16.600 1.00 88.50 72 LEU A C 1
ATOM 578 O O . LEU A 1 72 ? 14.944 3.059 -17.303 1.00 88.50 72 LEU A O 1
ATOM 582 N N . ALA A 1 73 ? 12.972 3.338 -16.256 1.00 88.31 73 ALA A N 1
ATOM 583 C CA . ALA A 1 73 ? 12.385 2.084 -16.716 1.00 88.31 73 ALA A CA 1
ATOM 584 C C . ALA A 1 73 ? 12.230 2.061 -18.244 1.00 88.31 73 ALA A C 1
ATOM 586 O O . ALA A 1 73 ? 12.628 1.087 -18.878 1.00 88.31 73 ALA A O 1
ATOM 587 N N . GLY A 1 74 ? 11.741 3.152 -18.843 1.00 91.19 74 GLY A N 1
ATOM 588 C CA . GLY A 1 74 ? 11.653 3.278 -20.301 1.00 91.19 74 GLY A CA 1
ATOM 589 C C . GLY A 1 74 ? 13.022 3.230 -20.985 1.00 91.19 74 GLY A C 1
ATOM 590 O O . GLY A 1 74 ? 13.189 2.560 -22.000 1.00 91.19 74 GLY A O 1
ATOM 591 N N . MET A 1 75 ? 14.033 3.878 -20.402 1.00 91.56 75 MET A N 1
ATOM 592 C CA . MET A 1 75 ? 15.399 3.835 -20.932 1.00 91.56 75 MET A CA 1
ATOM 593 C C . MET A 1 75 ? 16.016 2.430 -20.858 1.00 91.56 75 MET A C 1
ATOM 595 O O . MET A 1 75 ? 16.674 2.014 -21.808 1.00 91.56 75 MET A O 1
ATOM 599 N N . LEU A 1 76 ? 15.782 1.684 -19.772 1.00 89.06 76 LEU A N 1
ATOM 600 C CA . LEU A 1 76 ? 16.223 0.290 -19.661 1.00 89.06 76 LEU A CA 1
ATOM 601 C C . LEU A 1 76 ? 15.542 -0.606 -20.700 1.00 89.06 76 LEU A C 1
ATOM 603 O O . LEU A 1 76 ? 16.235 -1.371 -21.362 1.00 89.06 76 LEU A O 1
ATOM 607 N N . ALA A 1 77 ? 14.228 -0.461 -20.892 1.00 91.44 77 ALA A N 1
ATOM 608 C CA . ALA A 1 77 ? 13.494 -1.225 -21.899 1.00 91.44 77 ALA A CA 1
ATOM 609 C C . ALA A 1 77 ? 14.047 -0.984 -23.316 1.00 91.44 77 ALA A C 1
ATOM 611 O O . ALA A 1 77 ? 14.269 -1.934 -24.062 1.00 91.44 77 ALA A O 1
ATOM 612 N N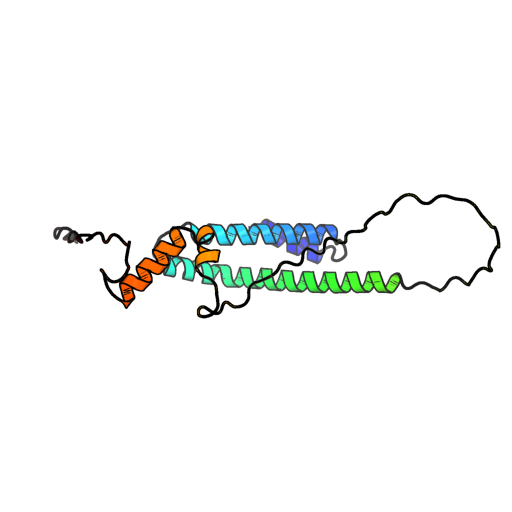 . ASN A 1 78 ? 14.352 0.271 -23.665 1.00 91.31 78 ASN A N 1
ATOM 613 C CA . ASN A 1 78 ? 14.943 0.603 -24.965 1.00 91.31 78 ASN A CA 1
ATOM 614 C C . ASN A 1 78 ? 16.340 -0.016 -25.150 1.00 91.31 78 ASN A C 1
ATOM 616 O O . ASN A 1 78 ? 16.630 -0.556 -26.215 1.00 91.31 78 ASN A O 1
ATOM 620 N N . LEU A 1 79 ? 17.193 0.021 -24.119 1.00 88.69 79 LEU A N 1
ATOM 621 C CA . LEU A 1 79 ? 18.531 -0.584 -24.175 1.00 88.69 79 LEU A CA 1
ATOM 622 C C . LEU A 1 79 ? 18.476 -2.115 -24.287 1.00 88.69 79 LEU A C 1
ATOM 624 O O . LEU A 1 79 ? 19.288 -2.708 -24.994 1.00 88.69 79 LEU A O 1
ATOM 628 N N . GLU A 1 80 ? 17.526 -2.762 -23.609 1.00 87.50 80 GLU A N 1
ATOM 629 C CA . GLU A 1 80 ? 17.310 -4.209 -23.725 1.00 87.50 80 GLU A CA 1
ATOM 630 C C . GLU A 1 80 ? 16.833 -4.582 -25.139 1.00 87.50 80 GLU A C 1
ATOM 632 O O . GLU A 1 80 ? 17.331 -5.551 -25.716 1.00 87.50 80 GLU A O 1
ATOM 637 N N . MET A 1 81 ? 15.962 -3.772 -25.754 1.00 87.38 81 MET A N 1
ATOM 638 C CA . MET A 1 81 ? 15.568 -3.958 -27.157 1.00 87.38 81 MET A CA 1
ATOM 639 C C . MET A 1 81 ? 16.761 -3.805 -28.117 1.00 87.38 81 MET A C 1
ATOM 641 O O . MET A 1 81 ? 16.946 -4.673 -28.972 1.00 87.38 81 MET A O 1
ATOM 645 N N . GLU A 1 82 ? 17.613 -2.785 -27.946 1.00 86.31 82 GLU A N 1
ATOM 646 C CA . GLU A 1 82 ? 18.825 -2.593 -28.767 1.00 86.31 82 GLU A CA 1
ATOM 647 C C . GLU A 1 82 ? 19.798 -3.786 -28.671 1.00 86.31 82 GLU A C 1
ATOM 649 O O . GLU A 1 82 ? 20.299 -4.261 -29.695 1.00 86.31 82 GLU A O 1
ATOM 654 N N . GLN A 1 83 ? 20.007 -4.345 -27.471 1.00 83.19 83 GLN A N 1
ATOM 655 C CA . GLN A 1 83 ? 20.866 -5.526 -27.280 1.00 83.19 83 GLN A CA 1
ATOM 656 C C . GLN A 1 83 ? 20.321 -6.782 -27.976 1.00 83.19 83 GLN A C 1
ATOM 658 O O . GLN A 1 83 ? 21.090 -7.582 -28.516 1.00 83.19 83 GLN A O 1
ATOM 663 N N . THR A 1 84 ? 18.997 -6.959 -28.011 1.00 76.50 84 THR A N 1
ATOM 664 C CA . THR A 1 84 ? 18.394 -8.099 -28.722 1.00 76.50 84 THR A CA 1
ATOM 665 C C . THR A 1 84 ? 18.471 -7.964 -30.244 1.00 76.50 84 THR A C 1
ATOM 667 O O . THR A 1 84 ? 18.577 -8.979 -30.934 1.00 76.50 84 THR A O 1
ATOM 670 N N . SER A 1 85 ? 18.477 -6.741 -30.787 1.00 72.19 85 SER A N 1
ATOM 671 C CA . SER A 1 85 ? 18.589 -6.521 -32.236 1.00 72.19 85 SER A CA 1
ATOM 672 C C . SER A 1 85 ? 19.990 -6.771 -32.804 1.00 72.19 85 SER A C 1
ATOM 674 O O . SER A 1 85 ? 20.089 -7.237 -33.938 1.00 72.19 85 SER A O 1
ATOM 676 N N . ASP A 1 86 ? 21.053 -6.556 -32.022 1.00 64.44 86 ASP A N 1
ATOM 677 C CA . ASP A 1 86 ? 22.442 -6.804 -32.455 1.00 64.44 86 ASP A CA 1
ATOM 678 C C . ASP A 1 86 ? 22.825 -8.299 -32.441 1.00 64.44 86 ASP A C 1
ATOM 680 O O . ASP A 1 86 ? 23.807 -8.708 -33.056 1.00 64.44 86 ASP A O 1
ATOM 684 N N . THR A 1 87 ? 22.019 -9.148 -31.789 1.00 60.06 87 THR A N 1
ATOM 685 C CA . THR A 1 87 ? 22.245 -10.607 -31.724 1.00 60.06 87 THR A CA 1
ATOM 686 C C . THR A 1 87 ? 21.460 -11.370 -32.804 1.00 60.06 87 THR A C 1
ATOM 688 O O . THR A 1 87 ? 21.390 -12.598 -32.780 1.00 60.06 87 THR A O 1
ATOM 691 N N . LYS A 1 88 ? 20.858 -10.677 -33.784 1.00 55.22 88 LYS A N 1
ATOM 692 C CA . LYS A 1 88 ? 20.180 -11.334 -34.912 1.00 55.22 88 LYS A CA 1
ATOM 693 C C . LYS A 1 88 ? 21.203 -11.752 -35.974 1.00 55.22 88 LYS A C 1
ATOM 695 O O . LYS A 1 88 ? 21.549 -11.014 -36.889 1.00 55.22 88 LYS A O 1
ATOM 700 N N . GLU A 1 89 ? 21.685 -12.967 -35.761 1.00 51.69 89 GLU A N 1
ATOM 701 C CA . GLU A 1 89 ? 22.608 -13.785 -36.541 1.00 51.69 89 GLU A CA 1
ATOM 702 C C . GLU A 1 89 ? 22.525 -13.637 -38.075 1.00 51.69 89 GLU A C 1
ATOM 704 O O . GLU A 1 89 ? 21.464 -13.759 -38.692 1.00 51.69 89 GLU A O 1
ATOM 709 N N . MET A 1 90 ? 23.701 -13.524 -38.708 1.00 55.91 90 MET A N 1
ATOM 710 C CA . MET A 1 90 ? 23.921 -14.083 -40.044 1.00 55.91 90 MET A CA 1
ATOM 711 C C . MET A 1 90 ? 23.712 -15.606 -39.975 1.00 55.91 90 MET A C 1
ATOM 713 O O . MET A 1 90 ? 24.384 -16.260 -39.172 1.00 55.91 90 MET A O 1
ATOM 717 N N . PRO A 1 91 ? 22.875 -16.207 -40.838 1.00 58.69 91 PRO A N 1
ATOM 718 C CA . PRO A 1 91 ? 22.764 -17.656 -40.913 1.00 58.69 91 PRO A CA 1
ATOM 719 C C . PRO A 1 91 ? 24.079 -18.230 -41.454 1.00 58.69 91 PRO A C 1
ATOM 721 O O . PRO A 1 91 ? 24.419 -18.064 -42.628 1.00 58.69 91 PRO A O 1
ATOM 724 N N . ARG A 1 92 ? 24.845 -18.912 -40.593 1.00 59.12 92 ARG A N 1
ATOM 725 C CA . ARG A 1 92 ? 25.909 -19.813 -41.046 1.00 59.12 92 ARG A CA 1
ATOM 726 C C . ARG A 1 92 ? 25.257 -20.990 -41.773 1.00 59.12 92 ARG A C 1
ATOM 728 O O . ARG A 1 92 ? 24.310 -21.593 -41.281 1.00 59.12 92 ARG A O 1
ATOM 735 N N . GLN A 1 93 ? 25.769 -21.247 -42.972 1.00 68.00 93 GLN A N 1
ATOM 736 C CA . GLN A 1 93 ? 25.329 -22.264 -43.922 1.00 68.00 93 GLN A CA 1
ATOM 737 C C . GLN A 1 93 ? 25.120 -23.657 -43.297 1.00 68.00 93 GLN A C 1
ATOM 739 O O . GLN A 1 93 ? 25.832 -24.022 -42.359 1.00 68.00 93 GLN A O 1
ATOM 744 N N . PRO A 1 94 ? 24.218 -24.476 -43.869 1.00 63.53 94 PRO A N 1
ATOM 745 C CA . PRO A 1 94 ? 24.047 -25.864 -43.465 1.00 63.53 94 PRO A CA 1
ATOM 746 C C . PRO A 1 94 ? 25.276 -26.688 -43.877 1.00 63.53 94 PRO A C 1
ATOM 748 O O . PRO A 1 94 ? 25.534 -26.890 -45.064 1.00 63.53 94 PRO A O 1
ATOM 751 N N . ALA A 1 95 ? 26.037 -27.173 -42.895 1.00 53.88 95 ALA A N 1
ATOM 752 C CA . ALA A 1 95 ? 27.016 -28.229 -43.112 1.00 53.88 95 ALA A CA 1
ATOM 753 C C . ALA A 1 95 ? 26.297 -29.588 -43.175 1.00 53.88 95 ALA A C 1
ATOM 755 O O . ALA A 1 95 ? 25.414 -29.882 -42.372 1.00 53.88 95 ALA A O 1
ATOM 756 N N . LEU A 1 96 ? 26.677 -30.374 -44.180 1.00 62.19 96 LEU A N 1
ATOM 757 C CA . LEU A 1 96 ? 26.162 -31.696 -44.537 1.00 62.19 96 LEU A CA 1
ATOM 758 C C . LEU A 1 96 ? 26.209 -32.730 -43.388 1.00 62.19 96 LEU A C 1
ATOM 760 O O . LEU A 1 96 ? 27.030 -32.612 -42.478 1.00 62.19 96 LEU A O 1
ATOM 764 N N . PRO A 1 97 ? 25.372 -33.784 -43.467 1.00 57.25 97 PRO A N 1
ATOM 765 C CA . PRO A 1 97 ? 25.249 -34.812 -42.441 1.00 57.25 97 PRO A CA 1
ATOM 766 C C . PRO A 1 97 ? 26.401 -35.824 -42.512 1.00 57.25 97 PRO A C 1
ATOM 768 O O . PRO A 1 97 ? 26.573 -36.518 -43.514 1.00 57.25 97 PRO A O 1
ATOM 771 N N . ALA A 1 98 ? 27.157 -35.951 -41.422 1.00 48.47 98 ALA A N 1
ATOM 772 C CA . ALA A 1 98 ? 28.023 -37.100 -41.186 1.00 48.47 98 ALA A CA 1
ATOM 773 C C . ALA A 1 98 ? 27.233 -38.168 -40.414 1.00 48.47 98 ALA A C 1
ATOM 775 O O . ALA A 1 98 ? 26.861 -37.983 -39.257 1.00 48.47 98 ALA A O 1
ATOM 776 N N . LEU A 1 99 ? 26.964 -39.276 -41.102 1.00 53.94 99 LEU A N 1
ATOM 777 C CA . LEU A 1 99 ? 26.564 -40.557 -40.531 1.00 53.94 99 LEU A CA 1
ATOM 778 C C . LEU A 1 99 ? 27.671 -41.072 -39.605 1.00 53.94 99 LEU A C 1
ATOM 780 O O . LEU A 1 99 ? 28.755 -41.385 -40.087 1.00 53.94 99 LEU A O 1
ATOM 784 N N . THR A 1 100 ? 27.372 -41.248 -38.320 1.00 50.66 100 THR A N 1
ATOM 785 C CA . THR A 1 100 ? 28.018 -42.274 -37.491 1.00 50.66 100 THR A CA 1
ATOM 786 C C . THR A 1 100 ? 27.046 -42.752 -36.427 1.00 50.66 100 THR A C 1
ATOM 788 O O . THR A 1 100 ? 26.459 -41.968 -35.684 1.00 50.66 100 THR A O 1
ATOM 791 N N . GLU A 1 101 ? 26.864 -44.063 -36.436 1.00 48.56 101 GLU A N 1
ATOM 792 C CA . GLU A 1 101 ? 25.956 -44.851 -35.630 1.00 48.56 101 GLU A CA 1
ATOM 793 C C . GLU A 1 101 ? 26.432 -45.017 -34.175 1.00 48.56 101 GLU A C 1
ATOM 795 O O . GLU A 1 101 ? 27.622 -45.109 -33.900 1.00 48.56 101 GLU A O 1
ATOM 800 N N . SER A 1 102 ? 25.438 -45.228 -33.307 1.00 48.19 102 SER A N 1
ATOM 801 C CA . SER A 1 102 ? 25.398 -46.265 -32.263 1.00 48.19 102 SER A CA 1
ATOM 802 C C . SER A 1 102 ? 26.226 -46.119 -30.974 1.00 48.19 102 SER A C 1
ATOM 804 O O . SER A 1 102 ? 27.451 -46.179 -30.960 1.00 48.19 102 SER A O 1
ATOM 806 N N . GLY A 1 103 ? 25.488 -46.101 -29.855 1.00 44.56 103 GLY A N 1
ATOM 807 C CA . GLY A 1 103 ? 25.954 -46.404 -28.494 1.00 44.56 103 GLY A CA 1
ATOM 808 C C . GLY A 1 103 ? 25.319 -45.480 -27.449 1.00 44.56 103 GLY A C 1
ATOM 809 O O . GLY A 1 103 ? 25.724 -44.333 -27.361 1.00 44.56 103 GLY A O 1
ATOM 810 N N . ARG A 1 104 ? 24.204 -45.885 -26.807 1.00 45.09 104 ARG A N 1
ATOM 811 C CA . ARG A 1 104 ? 24.101 -46.212 -25.353 1.00 45.09 104 ARG A CA 1
ATOM 812 C C . ARG A 1 104 ? 24.575 -45.075 -24.421 1.00 45.09 104 ARG A C 1
ATOM 814 O O . ARG A 1 104 ? 25.718 -44.669 -24.514 1.00 45.09 104 ARG A O 1
ATOM 821 N N . ASP A 1 105 ? 23.777 -44.497 -23.518 1.00 45.41 105 ASP A N 1
ATOM 822 C CA . ASP A 1 105 ? 22.865 -45.100 -22.529 1.00 45.41 105 ASP A CA 1
ATOM 823 C C . ASP A 1 105 ? 21.736 -44.131 -22.077 1.00 45.41 105 ASP A C 1
ATOM 825 O O . ASP A 1 105 ? 21.887 -42.913 -22.190 1.00 45.41 105 ASP A O 1
ATOM 829 N N . PRO A 1 106 ? 20.611 -44.637 -21.524 1.00 62.97 106 PRO A N 1
ATOM 830 C CA . PRO A 1 106 ? 19.509 -43.829 -21.008 1.00 62.97 106 PRO A CA 1
ATOM 831 C C . PRO A 1 106 ? 19.670 -43.570 -19.502 1.00 62.97 106 PRO A C 1
ATOM 833 O O . PRO A 1 106 ? 19.308 -44.410 -18.682 1.00 62.97 106 PRO A O 1
ATOM 836 N N . SER A 1 107 ? 20.180 -42.404 -19.106 1.00 59.31 107 SER A N 1
ATOM 837 C CA . SER A 1 107 ? 20.064 -41.958 -17.712 1.00 59.31 107 SER A CA 1
ATOM 838 C C . SER A 1 107 ? 20.259 -40.453 -17.590 1.00 59.31 107 SER A C 1
ATOM 840 O O . SER A 1 107 ? 21.382 -39.967 -17.667 1.00 59.31 107 SER A O 1
ATOM 842 N N . SER A 1 108 ? 19.139 -39.751 -17.414 1.00 47.38 108 SER A N 1
ATOM 843 C CA . SER A 1 108 ? 18.928 -38.624 -16.493 1.00 47.38 108 SER A CA 1
ATOM 844 C C . SER A 1 108 ? 17.801 -37.760 -17.040 1.00 47.38 108 SER A C 1
ATOM 846 O O . SER A 1 108 ? 17.990 -36.901 -17.897 1.00 47.38 108 SER A O 1
ATOM 848 N N . ALA A 1 109 ? 16.596 -38.034 -16.544 1.00 52.41 109 ALA A N 1
ATOM 849 C CA . ALA A 1 109 ? 15.482 -37.110 -16.623 1.00 52.41 109 ALA A CA 1
ATOM 850 C C . ALA A 1 109 ? 15.797 -35.914 -15.714 1.00 52.41 109 ALA A C 1
ATOM 852 O O . ALA A 1 109 ? 15.432 -35.910 -14.540 1.00 52.41 109 ALA A O 1
ATOM 853 N N . ASP A 1 110 ? 16.502 -34.919 -16.252 1.00 43.38 110 ASP A N 1
ATOM 854 C CA . ASP A 1 110 ? 16.564 -33.594 -15.644 1.00 43.38 110 ASP A CA 1
ATOM 855 C C . ASP A 1 110 ? 15.247 -32.882 -15.956 1.00 43.38 110 ASP A C 1
ATOM 857 O O . ASP A 1 110 ? 15.045 -32.256 -17.001 1.00 43.38 110 ASP A O 1
ATOM 861 N N . ASN A 1 111 ? 14.308 -33.058 -15.026 1.00 51.28 111 ASN A N 1
ATOM 862 C CA . ASN A 1 111 ? 13.112 -32.246 -14.894 1.00 51.28 111 ASN A CA 1
ATOM 863 C C . ASN A 1 111 ? 13.548 -30.782 -14.771 1.00 51.28 111 ASN A C 1
ATOM 865 O O . ASN A 1 111 ? 13.855 -30.288 -13.687 1.00 51.28 111 ASN A O 1
ATOM 869 N N . THR A 1 112 ? 13.533 -30.065 -15.892 1.00 48.59 112 THR A N 1
ATOM 870 C CA . THR A 1 112 ? 13.492 -28.604 -15.883 1.00 48.59 112 THR A CA 1
ATOM 871 C C . THR A 1 112 ? 12.073 -28.202 -15.485 1.00 48.59 112 THR A C 1
ATOM 873 O O . THR A 1 112 ? 11.253 -27.799 -16.310 1.00 48.59 112 THR A O 1
ATOM 876 N N . THR A 1 113 ? 11.758 -28.374 -14.201 1.00 50.69 113 THR A N 1
ATOM 877 C CA . THR A 1 113 ? 10.620 -27.734 -13.544 1.00 50.69 113 THR A CA 1
ATOM 878 C C . THR A 1 113 ? 10.887 -26.239 -13.591 1.00 50.69 113 THR A C 1
ATOM 880 O O . THR A 1 113 ? 11.609 -25.676 -12.774 1.00 50.69 113 THR A O 1
ATOM 883 N N . SER A 1 114 ? 10.358 -25.598 -14.628 1.00 49.31 114 SER A N 1
ATOM 884 C CA . SER A 1 114 ? 10.171 -24.157 -14.635 1.00 49.31 114 SER A CA 1
ATOM 885 C C . SER A 1 114 ? 9.138 -23.858 -13.553 1.00 49.31 114 SER A C 1
ATOM 887 O O . SER A 1 114 ? 7.939 -23.957 -13.807 1.00 49.31 114 SER A O 1
ATOM 889 N N . ASP A 1 115 ? 9.609 -23.560 -12.341 1.00 47.66 115 ASP A N 1
ATOM 890 C CA . ASP A 1 115 ? 8.808 -23.031 -11.238 1.00 47.66 115 ASP A CA 1
ATOM 891 C C . ASP A 1 115 ? 8.267 -21.652 -11.640 1.00 47.66 115 ASP A C 1
ATOM 893 O O . ASP A 1 115 ? 8.776 -20.588 -11.278 1.00 47.66 115 ASP A O 1
ATOM 897 N N . GLN A 1 116 ? 7.212 -21.665 -12.452 1.00 52.84 116 GLN A N 1
ATOM 898 C CA . GLN A 1 116 ? 6.330 -20.527 -12.620 1.00 52.84 116 GLN A CA 1
ATOM 899 C C . GLN A 1 116 ? 5.574 -20.361 -11.306 1.00 52.84 116 GLN A C 1
ATOM 901 O O . GLN A 1 116 ? 4.519 -20.959 -11.094 1.00 52.84 116 GLN A O 1
ATOM 906 N N . HIS A 1 117 ? 6.127 -19.538 -10.416 1.00 50.84 117 HIS A N 1
ATOM 907 C CA . HIS A 1 117 ? 5.424 -18.997 -9.259 1.00 50.84 117 HIS A CA 1
ATOM 908 C C . HIS A 1 117 ? 4.243 -18.141 -9.734 1.00 50.84 117 HIS A C 1
ATOM 910 O O . HIS A 1 117 ? 4.299 -16.912 -9.757 1.00 50.84 117 HIS A O 1
ATOM 916 N N . SER A 1 118 ? 3.166 -18.805 -10.137 1.00 56.38 118 SER A N 1
ATOM 917 C CA . SER A 1 118 ? 1.889 -18.175 -10.427 1.00 56.38 118 SER A CA 1
ATOM 918 C C . SER A 1 118 ? 1.296 -17.746 -9.092 1.00 56.38 118 SER A C 1
ATOM 920 O O . SER A 1 118 ? 0.732 -18.553 -8.355 1.00 56.38 118 SER A O 1
ATOM 922 N N . GLN A 1 119 ? 1.495 -16.479 -8.736 1.00 64.75 119 GLN A N 1
ATOM 923 C CA . GLN A 1 119 ? 0.806 -15.880 -7.602 1.00 64.75 119 GLN A CA 1
ATOM 924 C C . GLN A 1 119 ? -0.663 -15.716 -7.988 1.00 64.75 119 GLN A C 1
ATOM 926 O O . GLN A 1 119 ? -1.000 -14.920 -8.860 1.00 64.75 119 GLN A O 1
ATOM 931 N N . ALA A 1 120 ? -1.533 -16.503 -7.362 1.00 69.25 120 ALA A N 1
ATOM 932 C CA . ALA A 1 120 ? -2.966 -16.301 -7.473 1.00 69.25 120 ALA A CA 1
ATOM 933 C C . ALA A 1 120 ? -3.349 -15.067 -6.644 1.00 69.25 120 ALA A C 1
ATOM 935 O O . ALA A 1 120 ? -3.149 -15.038 -5.429 1.00 69.25 120 ALA A O 1
ATOM 936 N N . GLU A 1 121 ? -3.888 -14.047 -7.307 1.00 81.88 121 GLU A N 1
ATOM 937 C CA . GLU A 1 121 ? -4.467 -12.871 -6.663 1.00 81.88 121 GLU A CA 1
ATOM 938 C C . GLU A 1 121 ? -5.992 -13.018 -6.619 1.00 81.88 121 GLU A C 1
ATOM 940 O O . GLU A 1 121 ? -6.632 -13.331 -7.624 1.00 81.88 121 GLU A O 1
ATOM 945 N N . ILE A 1 122 ? -6.587 -12.800 -5.445 1.00 86.06 122 ILE A N 1
ATOM 946 C CA . ILE A 1 122 ? -8.043 -12.802 -5.272 1.00 86.06 122 ILE A CA 1
ATOM 947 C C . ILE A 1 122 ? -8.549 -11.389 -5.568 1.00 86.06 122 ILE A C 1
ATOM 949 O O . ILE A 1 122 ? -8.284 -10.464 -4.804 1.00 86.06 122 ILE A O 1
ATOM 953 N N . THR A 1 123 ? -9.291 -11.216 -6.661 1.00 89.81 123 THR A N 1
ATOM 954 C CA . THR A 1 123 ? -9.804 -9.902 -7.094 1.00 89.81 123 THR A CA 1
ATOM 955 C C . THR A 1 123 ? -11.196 -9.583 -6.549 1.00 89.81 123 THR A C 1
ATOM 957 O O . THR A 1 123 ? -11.528 -8.414 -6.354 1.00 89.81 123 THR A O 1
ATOM 960 N N . ALA A 1 124 ? -12.011 -10.602 -6.276 1.00 87.56 124 ALA A N 1
AT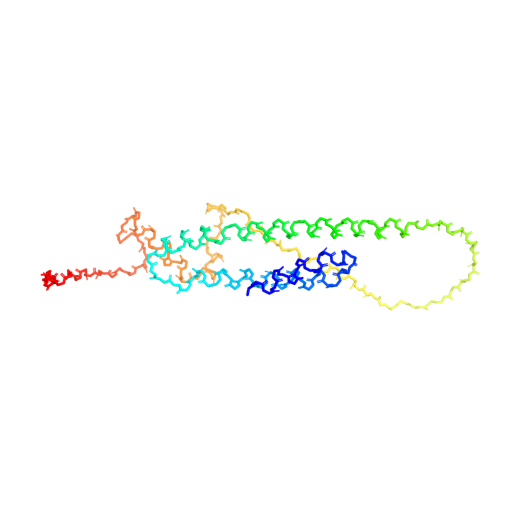OM 961 C CA . ALA A 1 124 ? -13.346 -10.458 -5.708 1.00 87.56 124 ALA A CA 1
ATOM 962 C C . ALA A 1 124 ? -13.736 -11.709 -4.908 1.00 87.56 124 ALA A C 1
ATOM 964 O O . ALA A 1 124 ? -13.286 -12.813 -5.209 1.00 87.56 124 ALA A O 1
ATOM 965 N N . VAL A 1 125 ? -14.589 -11.527 -3.899 1.00 89.94 125 VAL A N 1
ATOM 966 C CA . VAL A 1 125 ? -15.181 -12.611 -3.104 1.00 89.94 125 VAL A CA 1
ATOM 967 C C . VAL A 1 125 ? -16.675 -12.355 -3.012 1.00 89.94 125 VAL A C 1
ATOM 969 O O . VAL A 1 125 ? -17.098 -11.286 -2.571 1.00 89.94 125 VAL A O 1
ATOM 972 N N . ASP A 1 126 ? -17.460 -13.338 -3.429 1.00 93.81 126 ASP A N 1
ATOM 973 C CA . ASP A 1 126 ? -18.904 -13.333 -3.260 1.00 93.81 126 ASP A CA 1
ATOM 974 C C . ASP A 1 126 ? -19.262 -13.930 -1.893 1.00 93.81 126 ASP A C 1
ATOM 976 O O . ASP A 1 126 ? -18.863 -15.041 -1.548 1.00 93.81 126 ASP A O 1
ATOM 980 N N . ARG A 1 127 ? -19.980 -13.153 -1.080 1.00 86.81 127 ARG A N 1
ATOM 981 C CA . ARG A 1 127 ? -20.255 -13.496 0.318 1.00 86.81 127 ARG A CA 1
ATOM 982 C C . ARG A 1 127 ? -21.317 -14.583 0.456 1.00 86.81 127 ARG A C 1
ATOM 984 O O . ARG A 1 127 ? -21.297 -15.290 1.459 1.00 86.81 127 ARG A O 1
ATOM 991 N N . ASP A 1 128 ? -22.214 -14.702 -0.519 1.00 92.25 128 ASP A N 1
ATOM 992 C CA . ASP A 1 128 ? -23.340 -15.639 -0.447 1.00 92.25 128 ASP A CA 1
ATOM 993 C C . ASP A 1 128 ? -22.929 -17.061 -0.850 1.00 92.25 128 ASP A C 1
ATOM 995 O O . ASP A 1 128 ? -23.583 -18.034 -0.475 1.00 92.25 128 ASP A O 1
ATOM 999 N N . THR A 1 129 ? -21.826 -17.188 -1.591 1.00 92.69 129 THR A N 1
ATOM 1000 C CA . THR A 1 129 ? -21.330 -18.463 -2.123 1.00 92.69 129 THR A CA 1
ATOM 1001 C C . THR A 1 129 ? -20.074 -18.974 -1.417 1.00 92.69 129 THR A C 1
ATOM 1003 O O . THR A 1 129 ? -19.776 -20.166 -1.505 1.00 92.69 129 THR A O 1
ATOM 1006 N N . VAL A 1 130 ? -19.340 -18.118 -0.695 1.00 92.31 130 VAL A N 1
ATOM 1007 C CA . VAL A 1 130 ? -18.103 -18.511 -0.003 1.00 92.31 130 VAL A CA 1
ATOM 1008 C C . VAL A 1 130 ? -18.376 -19.326 1.268 1.00 92.31 130 VAL A C 1
ATOM 1010 O O . VAL A 1 130 ? -19.214 -18.969 2.096 1.00 92.31 130 VAL A O 1
ATOM 1013 N N . ASP A 1 131 ? -17.615 -20.405 1.465 1.00 93.88 131 ASP A N 1
ATOM 1014 C CA . ASP A 1 131 ? -17.671 -21.202 2.692 1.00 93.88 131 ASP A CA 1
ATOM 1015 C C . ASP A 1 131 ? -16.932 -20.490 3.837 1.00 93.88 131 ASP A C 1
ATOM 1017 O O . ASP A 1 131 ? -15.702 -20.509 3.946 1.00 93.88 131 ASP A O 1
ATOM 1021 N N . LEU A 1 132 ? -17.703 -19.834 4.703 1.00 90.12 132 LEU A N 1
ATOM 1022 C CA . LEU A 1 132 ? -17.177 -19.095 5.849 1.00 90.12 132 LEU A CA 1
ATOM 1023 C C . LEU A 1 132 ? -16.571 -20.007 6.927 1.00 90.12 132 LEU A C 1
ATOM 1025 O O . LEU A 1 132 ? -15.677 -19.558 7.648 1.00 90.12 132 LEU A O 1
ATOM 1029 N N . GLU A 1 133 ? -17.011 -21.265 7.044 1.00 91.31 133 GLU A N 1
ATOM 1030 C CA . GLU A 1 133 ? -16.454 -22.189 8.041 1.00 91.31 133 GLU A CA 1
ATOM 1031 C C . GLU A 1 133 ? -15.052 -22.653 7.627 1.00 91.31 133 GLU A C 1
ATOM 1033 O O . GLU A 1 133 ? -14.158 -22.726 8.473 1.00 91.31 133 GLU A O 1
ATOM 1038 N N . ALA A 1 134 ? -14.809 -22.847 6.326 1.00 93.31 134 ALA A N 1
ATOM 1039 C CA . ALA A 1 134 ? -13.472 -23.141 5.803 1.00 93.31 134 ALA A CA 1
ATOM 1040 C C . ALA A 1 134 ? -12.473 -21.987 6.025 1.00 93.31 134 ALA A C 1
ATOM 1042 O O . ALA A 1 134 ? -11.278 -22.221 6.217 1.00 93.31 134 ALA A O 1
ATOM 1043 N N . LEU A 1 135 ? -12.949 -20.736 6.038 1.00 89.62 135 LEU A N 1
ATOM 1044 C CA . LEU A 1 135 ? -12.115 -19.549 6.272 1.00 89.62 135 LEU A CA 1
ATOM 1045 C C . LEU A 1 135 ? -11.844 -19.269 7.755 1.00 89.62 135 LEU A C 1
ATOM 1047 O O . LEU A 1 135 ? -10.943 -18.493 8.083 1.00 89.62 135 LEU A O 1
ATOM 1051 N N . ARG A 1 136 ? -12.591 -19.905 8.661 1.00 91.50 136 ARG A N 1
ATOM 1052 C CA . ARG A 1 136 ? -12.538 -19.652 10.104 1.00 91.50 136 ARG A CA 1
ATOM 1053 C C . ARG A 1 136 ? -11.134 -19.751 10.725 1.00 91.50 136 ARG A C 1
ATOM 1055 O O . ARG A 1 136 ? -10.822 -18.873 11.524 1.00 91.50 136 ARG A O 1
ATOM 1062 N N . PRO A 1 137 ? -10.258 -20.712 10.360 1.00 94.69 137 PRO A N 1
ATOM 1063 C CA . PRO A 1 137 ? -8.896 -20.789 10.908 1.00 94.69 137 PRO A CA 1
ATOM 1064 C C . PRO A 1 137 ? -7.984 -19.624 10.500 1.00 94.69 137 PRO A C 1
ATOM 1066 O O . PRO A 1 137 ? -6.977 -19.370 11.156 1.00 94.69 137 PRO A O 1
ATOM 1069 N N . TYR A 1 138 ? -8.317 -18.929 9.411 1.00 89.94 138 TYR A N 1
ATOM 1070 C CA . TYR A 1 138 ? -7.523 -17.829 8.862 1.00 89.94 138 TYR A CA 1
ATOM 1071 C C . TYR A 1 138 ? -8.042 -16.452 9.301 1.00 89.94 138 TYR A C 1
ATOM 1073 O O . TYR A 1 138 ? -7.360 -15.439 9.119 1.00 89.94 138 TYR A O 1
ATOM 1081 N N . LEU A 1 139 ? -9.237 -16.392 9.896 1.00 90.81 139 LEU A N 1
ATOM 1082 C CA . LEU A 1 139 ? -9.793 -15.167 10.460 1.00 90.81 139 LEU A CA 1
ATOM 1083 C C . LEU A 1 139 ? -9.114 -14.855 11.794 1.00 90.81 139 LEU A C 1
ATOM 1085 O O . LEU A 1 139 ? -9.396 -15.462 12.821 1.00 90.81 139 LEU A O 1
ATOM 1089 N N . THR A 1 140 ? -8.223 -13.866 11.778 1.00 91.69 140 THR A N 1
ATOM 1090 C CA . THR A 1 140 ? -7.573 -13.364 12.997 1.00 91.69 140 THR A CA 1
ATOM 1091 C C . THR A 1 140 ? -8.591 -12.757 13.968 1.00 91.69 140 THR A C 1
ATOM 1093 O O . THR A 1 140 ? -9.557 -12.115 13.539 1.00 91.69 140 THR A O 1
ATOM 1096 N N . ASP A 1 141 ? -8.325 -12.843 15.273 1.00 90.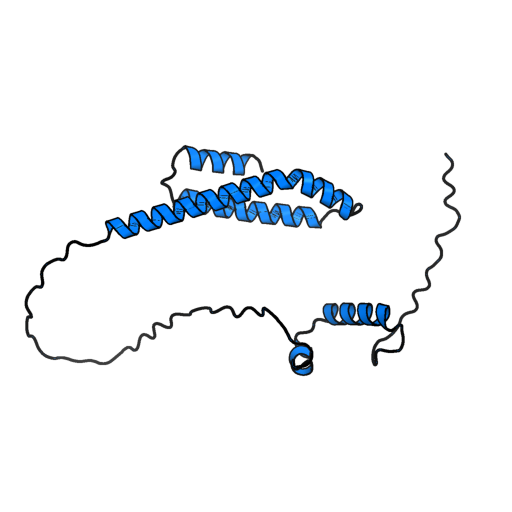00 141 ASP A N 1
ATOM 1097 C CA . ASP A 1 141 ? -9.161 -12.236 16.325 1.00 90.00 141 ASP A CA 1
ATOM 1098 C C . ASP A 1 141 ? -9.443 -10.749 16.072 1.00 90.00 141 ASP A C 1
ATOM 1100 O O . ASP A 1 141 ? -10.543 -10.250 16.311 1.00 90.00 141 ASP A O 1
ATOM 1104 N N . TYR A 1 142 ? -8.461 -10.033 15.518 1.00 87.75 142 TYR A N 1
ATOM 1105 C CA . TYR A 1 142 ? -8.599 -8.628 15.146 1.00 87.75 142 TYR A CA 1
ATOM 1106 C C . TYR A 1 142 ? -9.696 -8.404 14.093 1.00 87.75 142 TYR A C 1
ATOM 1108 O O . TYR A 1 142 ? -10.516 -7.493 14.235 1.00 87.75 142 TYR A O 1
ATOM 1116 N N . SER A 1 143 ? -9.745 -9.249 13.058 1.00 91.06 143 SER A N 1
ATOM 1117 C CA . SER A 1 143 ? -10.767 -9.168 12.007 1.00 91.06 143 SER A CA 1
ATOM 1118 C C . SER A 1 143 ? -12.169 -9.477 12.543 1.00 91.06 143 SER A C 1
ATOM 1120 O O . SER A 1 143 ? -13.121 -8.756 12.225 1.00 91.06 143 SER A O 1
ATOM 1122 N N . LEU A 1 144 ? -12.281 -10.461 13.443 1.00 91.00 144 LEU A N 1
ATOM 1123 C CA . LEU A 1 144 ? -13.527 -10.797 14.133 1.00 91.00 144 LEU A CA 1
ATOM 1124 C C . LEU A 1 144 ? -14.010 -9.636 15.011 1.00 91.00 144 LEU A C 1
ATOM 1126 O O . LEU A 1 144 ? -15.189 -9.283 14.984 1.00 91.00 144 LEU A O 1
ATOM 1130 N N . LEU A 1 145 ? -13.099 -8.977 15.730 1.00 91.44 145 LEU A N 1
ATOM 1131 C CA . LEU A 1 145 ? -13.417 -7.835 16.587 1.00 91.44 145 LEU A CA 1
ATOM 1132 C C . LEU A 1 145 ? -13.888 -6.618 15.772 1.00 91.44 145 LEU A C 1
ATOM 1134 O O . LEU A 1 145 ? -14.839 -5.941 16.171 1.00 91.44 145 LEU A O 1
ATOM 1138 N N . ILE A 1 146 ? -13.278 -6.344 14.611 1.00 91.31 146 ILE A N 1
ATOM 1139 C CA . ILE A 1 146 ? -13.753 -5.298 13.687 1.00 91.31 146 ILE A CA 1
ATOM 1140 C C . ILE A 1 146 ? -15.164 -5.616 13.187 1.00 91.31 146 ILE A C 1
ATOM 1142 O O . ILE A 1 146 ? -16.032 -4.737 13.218 1.00 91.31 146 ILE A O 1
ATOM 1146 N N . ALA A 1 147 ? -15.397 -6.853 12.742 1.00 92.44 147 ALA A N 1
ATOM 1147 C CA . ALA A 1 147 ? -16.705 -7.284 12.263 1.00 92.44 147 ALA A CA 1
ATOM 1148 C C . ALA A 1 147 ? -17.770 -7.153 13.365 1.00 92.44 147 ALA A C 1
ATOM 1150 O O . ALA A 1 147 ? -18.831 -6.575 13.127 1.00 92.44 147 ALA A O 1
ATOM 1151 N N . ALA A 1 148 ? -17.453 -7.580 14.592 1.00 91.25 148 ALA A N 1
ATOM 1152 C CA . ALA A 1 148 ? -18.336 -7.461 15.750 1.00 91.25 148 ALA A CA 1
ATOM 1153 C C . ALA A 1 148 ? -18.645 -5.998 16.111 1.00 91.25 148 ALA A C 1
ATOM 1155 O O . ALA A 1 148 ? -19.797 -5.669 16.388 1.00 91.25 148 ALA A O 1
ATOM 1156 N N . LYS A 1 149 ? -17.656 -5.093 16.055 1.00 91.25 149 LYS A N 1
ATOM 1157 C CA . LYS A 1 149 ? -17.868 -3.650 16.285 1.00 91.25 149 LYS A CA 1
ATOM 1158 C C . LYS A 1 149 ? -18.774 -3.015 15.235 1.00 91.25 149 LYS A C 1
ATOM 1160 O O . LYS A 1 149 ? -19.644 -2.225 15.592 1.00 91.25 149 LYS A O 1
ATOM 1165 N N . ARG A 1 150 ? -18.583 -3.346 13.953 1.00 93.94 150 ARG A N 1
ATOM 1166 C CA . ARG A 1 150 ? -19.462 -2.854 12.880 1.00 93.94 150 ARG A CA 1
ATOM 1167 C C . ARG A 1 150 ? -20.882 -3.377 13.048 1.00 93.94 150 ARG A C 1
ATOM 1169 O O . ARG A 1 150 ? -21.822 -2.593 13.023 1.00 93.94 150 ARG A O 1
ATOM 1176 N N . HIS A 1 151 ? -21.023 -4.670 13.327 1.00 92.50 151 HIS A N 1
ATOM 1177 C CA . HIS A 1 151 ? -22.319 -5.267 13.623 1.00 92.50 151 HIS A CA 1
ATOM 1178 C C . HIS A 1 151 ? -22.998 -4.598 14.827 1.00 92.50 151 HIS A C 1
ATOM 1180 O O . HIS A 1 151 ? -24.183 -4.289 14.768 1.00 92.50 151 HIS A O 1
ATOM 1186 N N . LEU A 1 152 ? -22.251 -4.317 15.902 1.00 92.00 152 LEU A N 1
ATOM 1187 C CA . LEU A 1 152 ? -22.756 -3.602 17.076 1.00 92.00 152 LEU A CA 1
ATOM 1188 C C . LEU A 1 152 ? -23.260 -2.193 16.721 1.00 92.00 152 LEU A C 1
ATOM 1190 O O . LEU A 1 152 ? -24.287 -1.777 17.248 1.00 92.00 152 LEU A O 1
ATOM 1194 N N . ALA A 1 153 ? -22.570 -1.474 15.832 1.00 90.88 153 ALA A N 1
ATOM 1195 C CA . ALA A 1 153 ? -22.991 -0.146 15.387 1.00 90.88 153 ALA A CA 1
ATOM 1196 C C . ALA A 1 153 ? -24.281 -0.180 14.546 1.00 90.88 153 ALA A C 1
ATOM 1198 O O . ALA A 1 153 ? -25.093 0.734 14.639 1.00 90.88 153 ALA A O 1
ATOM 1199 N N . GLU A 1 154 ? -24.478 -1.229 13.745 1.00 94.31 154 GLU A N 1
ATOM 1200 C CA . GLU A 1 154 ? -25.629 -1.351 12.839 1.00 94.31 154 GLU A CA 1
ATOM 1201 C C . GLU A 1 154 ? -26.862 -1.987 13.493 1.00 94.31 154 GLU A C 1
ATOM 1203 O O . GLU A 1 154 ? -27.992 -1.586 13.216 1.00 94.31 154 GLU A O 1
ATOM 1208 N N . LYS A 1 155 ? -26.663 -3.017 14.321 1.00 95.25 155 LYS A N 1
ATOM 1209 C CA . LYS A 1 155 ? -27.738 -3.845 14.895 1.00 95.25 155 LYS A CA 1
ATOM 1210 C C . LYS A 1 155 ? -27.940 -3.632 16.393 1.00 95.25 155 LYS A C 1
ATOM 1212 O O . LYS A 1 155 ? -28.932 -4.111 16.936 1.00 95.25 155 LYS A O 1
ATOM 1217 N N . GLY A 1 156 ? -27.030 -2.923 17.058 1.00 89.25 156 GLY A N 1
ATOM 1218 C CA . GLY A 1 156 ? -27.063 -2.720 18.502 1.00 89.25 156 GLY A CA 1
ATOM 1219 C C . GLY A 1 156 ? -26.567 -3.932 19.309 1.00 89.25 156 GLY A C 1
ATOM 1220 O O . GLY A 1 156 ? -26.238 -4.983 18.747 1.00 89.25 156 GLY A O 1
ATOM 1221 N N . PRO A 1 157 ? -26.452 -3.785 20.642 1.00 92.62 157 PRO A N 1
ATOM 1222 C CA . PRO A 1 157 ? -25.973 -4.845 21.530 1.00 92.62 157 PRO A CA 1
ATOM 1223 C C . PRO A 1 157 ? -26.980 -6.002 21.658 1.00 92.62 157 PRO A C 1
ATOM 1225 O O . PRO A 1 157 ? -28.177 -5.822 21.462 1.00 92.62 157 PRO A O 1
ATOM 1228 N N . GLY A 1 158 ? -26.496 -7.201 22.005 1.00 87.69 158 GLY A N 1
ATOM 1229 C CA . GLY A 1 158 ? -27.331 -8.380 22.298 1.00 87.69 158 GLY A CA 1
ATOM 1230 C C . GLY A 1 158 ? -27.807 -9.193 21.087 1.00 87.69 158 GLY A C 1
ATOM 1231 O O . GLY A 1 158 ? -28.467 -10.214 21.257 1.00 87.69 158 GLY A O 1
ATOM 1232 N N . THR A 1 159 ? -27.465 -8.780 19.866 1.00 89.00 159 THR A N 1
ATOM 1233 C CA . THR A 1 159 ? -27.853 -9.472 18.624 1.00 89.00 159 THR A CA 1
ATOM 1234 C C . THR A 1 159 ? -26.850 -10.538 18.173 1.00 89.00 159 THR A C 1
ATOM 1236 O O . THR A 1 159 ? -27.237 -11.493 17.499 1.00 89.00 159 THR A O 1
ATOM 1239 N N . LEU A 1 160 ? -25.572 -10.418 18.549 1.00 89.69 160 LEU A N 1
ATOM 1240 C CA . LEU A 1 160 ? -24.530 -11.377 18.177 1.00 89.69 160 LEU A CA 1
ATOM 1241 C C . LEU A 1 160 ? -24.400 -12.458 19.262 1.00 89.69 160 LEU A C 1
ATOM 1243 O O . LEU A 1 160 ? -24.017 -12.169 20.396 1.00 89.69 160 LEU A O 1
ATOM 1247 N N . LYS A 1 161 ? -24.702 -13.717 18.927 1.00 91.00 161 LYS A N 1
ATOM 1248 C CA . LYS A 1 161 ? -24.527 -14.843 19.859 1.00 91.00 161 LYS A CA 1
ATOM 1249 C C . LYS A 1 161 ? -23.038 -15.077 20.134 1.00 91.00 161 LYS A C 1
ATOM 1251 O O . LYS A 1 161 ? -22.249 -15.151 19.199 1.00 91.00 161 LYS A O 1
ATOM 1256 N N . GLY A 1 162 ? -22.674 -15.223 21.409 1.00 86.94 162 GLY A N 1
ATOM 1257 C CA . GLY A 1 162 ? -21.295 -15.487 21.837 1.00 86.94 162 GLY A CA 1
ATOM 1258 C C . GLY A 1 162 ? -20.398 -14.250 21.965 1.00 86.94 162 GLY A C 1
ATOM 1259 O O . GLY A 1 162 ? -19.227 -14.405 22.290 1.00 86.94 162 GLY A O 1
ATOM 1260 N N . ALA A 1 163 ? -20.916 -13.037 21.740 1.00 88.25 163 ALA A N 1
ATOM 1261 C CA . ALA A 1 163 ? -20.202 -11.809 22.083 1.00 88.25 163 ALA A CA 1
ATOM 1262 C C . ALA A 1 163 ? -20.495 -11.387 23.526 1.00 88.25 163 ALA A C 1
ATOM 1264 O O . ALA A 1 163 ? -21.653 -11.315 23.939 1.00 88.25 163 ALA A O 1
ATOM 1265 N N . GLU A 1 164 ? -19.444 -11.045 24.267 1.00 87.69 164 GLU A N 1
ATOM 1266 C CA . GLU A 1 164 ? -19.561 -10.392 25.568 1.00 87.69 164 GLU A CA 1
ATOM 1267 C C . GLU A 1 164 ? -19.561 -8.870 25.392 1.00 87.69 164 GLU A C 1
ATOM 1269 O O . GLU A 1 164 ? -18.723 -8.300 24.688 1.00 87.69 164 GLU A O 1
ATOM 1274 N N . TYR A 1 165 ? -20.517 -8.197 26.033 1.00 86.62 165 TYR A N 1
ATOM 1275 C CA . TYR A 1 165 ? -20.686 -6.749 25.939 1.00 86.62 165 TYR A CA 1
ATOM 1276 C C . TYR A 1 165 ? -20.296 -6.093 27.264 1.00 86.62 165 TYR A C 1
ATOM 1278 O O . TYR A 1 165 ? -20.971 -6.259 28.276 1.00 86.62 165 TYR A O 1
ATOM 1286 N N . GLY A 1 166 ? -19.214 -5.315 27.250 1.00 86.19 166 GLY A N 1
ATOM 1287 C CA . GLY A 1 166 ? -18.825 -4.476 28.380 1.00 86.19 166 GLY A CA 1
ATOM 1288 C C . GLY A 1 166 ? -19.486 -3.101 28.300 1.00 86.19 166 GLY A C 1
ATOM 1289 O O . GLY A 1 166 ? -19.286 -2.371 27.328 1.00 86.19 166 GLY A O 1
ATOM 1290 N N . LEU A 1 167 ? -20.233 -2.713 29.335 1.00 80.44 167 LEU A N 1
ATOM 1291 C CA . LEU A 1 167 ? -20.688 -1.333 29.502 1.00 80.44 167 LEU A CA 1
ATOM 1292 C C . LEU A 1 167 ? -19.498 -0.480 29.942 1.00 80.44 167 LEU A C 1
ATOM 1294 O O . LEU A 1 167 ? -19.097 -0.491 31.105 1.00 80.44 167 LEU A O 1
ATOM 1298 N N . LYS A 1 168 ? -18.913 0.265 29.003 1.00 80.81 168 LYS A N 1
ATOM 1299 C CA . LYS A 1 168 ? -17.918 1.276 29.351 1.00 80.81 168 LYS A CA 1
ATOM 1300 C C . LYS A 1 168 ? -18.668 2.483 29.900 1.00 80.81 168 LYS A C 1
ATOM 1302 O O . LYS A 1 168 ? -19.195 3.284 29.135 1.00 80.81 168 LYS A O 1
ATOM 1307 N N . VAL A 1 169 ? -18.751 2.579 31.225 1.00 77.75 169 VAL A N 1
ATOM 1308 C CA . VAL A 1 169 ? -19.237 3.788 31.893 1.00 77.75 169 VAL A CA 1
ATOM 1309 C C . VAL A 1 169 ? -18.292 4.915 31.480 1.00 77.75 169 VAL A C 1
ATOM 1311 O O . VAL A 1 169 ? -17.121 4.920 31.862 1.00 77.75 169 VAL A O 1
ATOM 1314 N N . LEU A 1 170 ? -18.765 5.815 30.617 1.00 75.00 170 LEU A N 1
ATOM 1315 C CA . LEU A 1 170 ? -18.062 7.052 30.305 1.00 75.00 170 LEU A CA 1
ATOM 1316 C C . LEU A 1 170 ? -18.037 7.854 31.603 1.00 75.00 170 LEU A C 1
ATOM 1318 O O . LEU A 1 170 ? -19.039 8.448 31.982 1.00 75.00 170 LEU A O 1
ATOM 1322 N N . GLN A 1 171 ? -16.917 7.799 32.324 1.00 73.69 171 GLN A N 1
ATOM 1323 C CA . GLN A 1 171 ? -16.681 8.732 33.415 1.00 73.69 171 GLN A CA 1
ATOM 1324 C C . GLN A 1 171 ? -16.696 10.129 32.801 1.00 73.69 171 GLN A C 1
ATOM 1326 O O . GLN A 1 171 ? -15.892 10.423 31.912 1.00 73.69 171 GLN A O 1
ATOM 1331 N N . GLU A 1 172 ? -17.660 10.948 33.216 1.00 75.69 172 GLU A N 1
ATOM 1332 C CA . GLU A 1 172 ? -17.718 12.343 32.807 1.00 75.69 172 GLU A CA 1
ATOM 1333 C C . GLU A 1 172 ? -16.388 13.013 33.178 1.00 75.69 172 GLU A C 1
ATOM 1335 O O . GLU A 1 172 ? -15.868 12.783 34.278 1.00 75.69 172 GLU A O 1
ATOM 1340 N N . PRO A 1 173 ? -15.784 13.787 32.261 1.00 75.38 173 PRO A N 1
ATOM 1341 C CA . PRO A 1 173 ? -14.552 14.492 32.566 1.00 75.38 173 PRO A CA 1
ATOM 1342 C C . PRO A 1 173 ? -14.791 15.413 33.775 1.00 75.38 173 PRO A C 1
ATOM 1344 O O . PRO A 1 173 ? -15.822 16.089 33.824 1.00 75.38 173 PRO A O 1
ATOM 1347 N N . PRO A 1 174 ? -13.872 15.447 34.757 1.00 76.12 174 PRO A N 1
ATOM 1348 C CA . PRO A 1 174 ? -14.048 16.251 35.960 1.00 76.12 174 PRO A CA 1
ATOM 1349 C C . PRO A 1 174 ? -14.243 17.725 35.586 1.00 76.12 174 PRO A C 1
ATOM 1351 O O . PRO A 1 174 ? -13.456 18.293 34.828 1.00 76.12 174 PRO A O 1
ATOM 1354 N N . ALA A 1 175 ? -15.296 18.337 36.131 1.00 81.06 175 ALA A N 1
ATOM 1355 C CA . ALA A 1 175 ? -15.806 19.660 35.757 1.00 81.06 175 ALA A CA 1
ATOM 1356 C C . ALA A 1 175 ? -14.878 20.855 36.088 1.00 81.06 175 ALA A C 1
ATOM 1358 O O . ALA A 1 175 ? -15.244 22.002 35.833 1.00 81.06 175 ALA A O 1
ATOM 1359 N N . ASP A 1 176 ? -13.670 20.617 36.606 1.00 74.12 176 ASP A N 1
ATOM 1360 C CA . ASP A 1 176 ? -12.869 21.634 37.301 1.00 74.12 176 ASP A CA 1
ATOM 1361 C C . ASP A 1 176 ? -11.595 22.106 36.574 1.00 74.12 176 ASP A C 1
ATOM 1363 O O . ASP A 1 176 ? -10.704 22.682 37.194 1.00 74.12 176 ASP A O 1
ATOM 1367 N N . GLN A 1 177 ? -11.498 21.988 35.245 1.00 62.31 177 GLN A N 1
ATOM 1368 C CA . GLN A 1 177 ? -10.499 22.758 34.476 1.00 62.31 177 GLN A CA 1
ATOM 1369 C C . GLN A 1 177 ? -11.071 24.092 33.973 1.00 62.31 177 GLN A C 1
ATOM 1371 O O . GLN A 1 177 ? -11.136 24.367 32.774 1.00 62.31 177 GLN A O 1
ATOM 1376 N N . LYS A 1 178 ? -11.452 24.975 34.906 1.00 63.06 178 LYS A N 1
ATOM 1377 C CA . LYS A 1 178 ? -11.532 26.417 34.619 1.00 63.06 178 LYS A CA 1
ATOM 1378 C C . LYS A 1 178 ? -10.109 26.969 34.540 1.00 63.06 178 LYS A C 1
ATOM 1380 O O . LYS A 1 178 ? -9.515 27.336 35.548 1.00 63.06 178 LYS A O 1
ATOM 1385 N N . VAL A 1 179 ? -9.568 27.012 33.326 1.00 68.12 179 VAL A N 1
ATOM 1386 C CA . VAL A 1 179 ? -8.331 27.733 33.007 1.00 68.12 179 VAL A CA 1
ATOM 1387 C C . VAL A 1 179 ? -8.554 29.217 33.323 1.00 68.12 179 VAL A C 1
ATOM 1389 O O . VAL A 1 179 ? -9.298 29.896 32.612 1.00 68.12 179 VAL A O 1
ATOM 1392 N N . LEU A 1 180 ? -7.950 29.711 34.410 1.00 69.75 180 LEU A N 1
ATOM 1393 C CA . LEU A 1 180 ? -7.769 31.148 34.621 1.00 69.75 180 LEU A CA 1
ATOM 1394 C C . LEU A 1 180 ? -6.914 31.677 33.461 1.00 69.75 180 LEU A C 1
ATOM 1396 O O . LEU A 1 180 ? -5.813 31.177 33.230 1.00 69.75 180 LEU A O 1
ATOM 1400 N N . ARG A 1 181 ? -7.466 32.636 32.715 1.00 73.00 181 ARG A N 1
ATOM 1401 C CA . ARG A 1 181 ? -6.739 33.440 31.728 1.00 73.00 181 ARG A CA 1
ATOM 1402 C C . ARG A 1 181 ? -5.946 34.541 32.412 1.00 73.00 181 ARG A C 1
ATOM 1404 O O . ARG A 1 181 ? -6.461 35.065 33.424 1.00 73.00 181 ARG A O 1
#